Protein AF-A0A7J8KCG2-F1 (afdb_monomer_lite)

Foldseek 3Di:
DCPCPPPDPDDDPVCCCVVVPPDDDPVVVVVVVVVVVVVVVDDPVRVVVVVVVVVVVVVVVVVVVVVVVVVCVVVVVPPPPPPDDVVVVVQVVCCVVPVPPPPPPDPPDDDDDPDDDDDDDDDDDDDDD

Structure (mmCIF, N/CA/C/O backbone):
data_AF-A0A7J8KCG2-F1
#
_entry.id   AF-A0A7J8KCG2-F1
#
loop_
_atom_site.group_PDB
_atom_site.id
_atom_site.type_symbol
_atom_site.label_atom_id
_atom_site.label_alt_id
_atom_site.label_comp_id
_atom_site.label_asym_id
_atom_site.label_entity_id
_atom_site.label_seq_id
_atom_site.pdbx_PDB_ins_code
_atom_site.Cartn_x
_atom_site.Cartn_y
_atom_site.Cartn_z
_atom_site.occupancy
_atom_site.B_iso_or_equiv
_atom_site.auth_seq_id
_atom_site.auth_comp_id
_atom_site.auth_asym_id
_atom_site.auth_atom_id
_atom_site.pdbx_PDB_model_num
ATOM 1 N N . MET A 1 1 ? -19.054 -36.743 -9.161 1.00 54.78 1 MET A N 1
ATOM 2 C CA . MET A 1 1 ? -19.972 -35.642 -8.801 1.00 54.78 1 MET A CA 1
ATOM 3 C C . MET A 1 1 ? -19.320 -34.758 -7.739 1.00 54.78 1 MET A C 1
ATOM 5 O O . MET A 1 1 ? -19.567 -34.964 -6.566 1.00 54.78 1 MET A O 1
ATOM 9 N N . ARG A 1 2 ? -18.429 -33.835 -8.131 1.00 69.69 2 ARG A N 1
ATOM 10 C CA . ARG A 1 2 ? -17.704 -32.940 -7.196 1.00 69.69 2 ARG A CA 1
ATOM 11 C C . ARG A 1 2 ? -17.959 -31.444 -7.435 1.00 69.69 2 ARG A C 1
ATOM 13 O O . ARG A 1 2 ? -17.432 -30.607 -6.725 1.00 69.69 2 ARG A O 1
ATOM 20 N N . GLN A 1 3 ? -18.755 -31.085 -8.445 1.00 76.19 3 GLN A N 1
ATOM 21 C CA . GLN A 1 3 ? -18.923 -29.682 -8.862 1.00 76.19 3 GLN A CA 1
ATOM 22 C C . GLN A 1 3 ? -19.818 -28.850 -7.923 1.00 76.19 3 GLN A C 1
ATOM 24 O O . GLN A 1 3 ? -19.769 -27.619 -7.960 1.00 76.19 3 GLN A O 1
ATOM 29 N N . THR A 1 4 ? -20.641 -29.506 -7.101 1.00 78.31 4 THR A N 1
ATOM 30 C CA . THR A 1 4 ? -21.603 -28.868 -6.184 1.00 78.31 4 THR A CA 1
ATOM 31 C C . THR A 1 4 ? -21.235 -29.033 -4.710 1.00 78.31 4 THR A C 1
ATOM 33 O O . THR A 1 4 ? -21.999 -28.613 -3.846 1.00 78.31 4 THR A O 1
ATOM 36 N N . GLU A 1 5 ? -20.090 -29.646 -4.413 1.00 78.06 5 GLU A N 1
ATOM 37 C CA . GLU A 1 5 ? -19.613 -29.837 -3.044 1.00 78.06 5 GLU A CA 1
ATOM 38 C C . GLU A 1 5 ? -19.246 -28.473 -2.430 1.00 78.06 5 GLU A C 1
ATOM 40 O O . GLU A 1 5 ? -18.623 -27.643 -3.092 1.00 78.06 5 GLU A O 1
ATOM 45 N N . GLY A 1 6 ? -19.702 -28.204 -1.202 1.00 78.12 6 GLY A N 1
ATOM 46 C CA . GLY A 1 6 ? -19.478 -26.928 -0.504 1.00 78.12 6 GLY A CA 1
ATOM 47 C C . GLY A 1 6 ? -20.402 -25.769 -0.907 1.00 78.12 6 GLY A C 1
ATOM 48 O O . GLY A 1 6 ? -20.247 -24.667 -0.390 1.00 78.12 6 GLY A O 1
ATOM 49 N N . ARG A 1 7 ? -21.373 -25.983 -1.807 1.00 85.44 7 ARG A N 1
ATOM 50 C CA . ARG A 1 7 ? -22.370 -24.954 -2.151 1.00 85.44 7 ARG A CA 1
ATOM 51 C C . ARG A 1 7 ? -23.521 -24.950 -1.147 1.00 85.44 7 ARG A C 1
ATOM 53 O O . ARG A 1 7 ? -24.080 -26.001 -0.844 1.00 85.44 7 ARG A O 1
ATOM 60 N N . VAL A 1 8 ? -23.928 -23.762 -0.706 1.00 82.50 8 VAL A N 1
ATOM 61 C CA . VAL A 1 8 ? -25.126 -23.576 0.122 1.00 82.50 8 VAL A CA 1
ATOM 62 C C . VAL A 1 8 ? -26.378 -23.740 -0.754 1.00 82.50 8 VAL A C 1
ATOM 64 O O . VAL A 1 8 ? -26.536 -22.978 -1.710 1.00 82.50 8 VAL A O 1
ATOM 67 N N . PRO A 1 9 ? -27.276 -24.704 -0.471 1.00 83.12 9 PRO A N 1
ATOM 68 C CA . PRO A 1 9 ? -28.457 -24.949 -1.303 1.00 83.12 9 PRO A CA 1
ATOM 69 C C . PRO A 1 9 ? -29.511 -23.842 -1.177 1.00 83.12 9 PRO A C 1
ATOM 71 O O . PRO A 1 9 ? -30.198 -23.537 -2.149 1.00 83.12 9 PRO A O 1
ATOM 74 N N . VAL A 1 10 ? -29.632 -23.235 0.009 1.00 84.62 10 VAL A N 1
ATOM 75 C CA . VAL A 1 10 ? -30.539 -22.118 0.302 1.00 84.62 10 VAL A CA 1
ATOM 76 C C . VAL A 1 10 ? -29.867 -21.179 1.295 1.00 84.62 10 VAL A C 1
ATOM 78 O O . VAL A 1 10 ? -29.372 -21.615 2.332 1.00 84.62 10 VAL A O 1
ATOM 81 N N . PHE A 1 11 ? -29.878 -19.884 0.994 1.00 85.19 11 PHE A N 1
ATOM 82 C CA . PHE A 1 11 ? -29.348 -18.856 1.880 1.00 85.19 11 PHE A CA 1
ATOM 83 C C . PHE A 1 11 ? -30.380 -18.497 2.958 1.00 85.19 11 PHE A C 1
ATOM 85 O O . PHE A 1 11 ? -31.225 -17.625 2.763 1.00 85.19 11 PHE A O 1
ATOM 92 N N . SER A 1 12 ? -30.365 -19.239 4.065 1.00 87.81 12 SER A N 1
ATOM 93 C CA . SER A 1 12 ? -31.298 -19.108 5.190 1.00 87.81 12 SER A CA 1
ATOM 94 C C . SER A 1 12 ? -30.684 -18.356 6.376 1.00 87.81 12 SER A C 1
ATOM 96 O O . SER A 1 12 ? -29.471 -18.166 6.460 1.00 87.81 12 SER A O 1
ATOM 98 N N . HIS A 1 13 ? -31.515 -17.970 7.348 1.00 90.56 13 HIS A N 1
ATOM 99 C CA . HIS A 1 13 ? -31.060 -17.298 8.573 1.00 90.56 13 HIS A CA 1
ATOM 100 C C . HIS A 1 13 ? -30.061 -18.112 9.411 1.00 90.56 13 HIS A C 1
ATOM 102 O O . HIS A 1 13 ? -29.335 -17.526 10.205 1.00 90.56 13 HIS A O 1
ATOM 108 N N . GLU A 1 14 ? -29.996 -19.430 9.223 1.00 85.38 14 GLU A N 1
ATOM 109 C CA . GLU A 1 14 ? -29.053 -20.303 9.931 1.00 85.38 14 GLU A CA 1
ATOM 110 C C . GLU A 1 14 ? -27.632 -20.213 9.362 1.00 85.38 14 GLU A C 1
ATOM 112 O O . GLU A 1 14 ? -26.670 -20.354 10.105 1.00 85.38 14 GLU A O 1
ATOM 117 N N . VAL A 1 15 ? -27.488 -19.941 8.060 1.00 86.12 15 VAL A N 1
ATOM 118 C CA . VAL A 1 15 ? -26.182 -19.896 7.369 1.00 86.12 15 VAL A CA 1
ATOM 119 C C . VAL A 1 15 ? -25.679 -18.472 7.127 1.00 86.12 15 VAL A C 1
ATOM 121 O O . 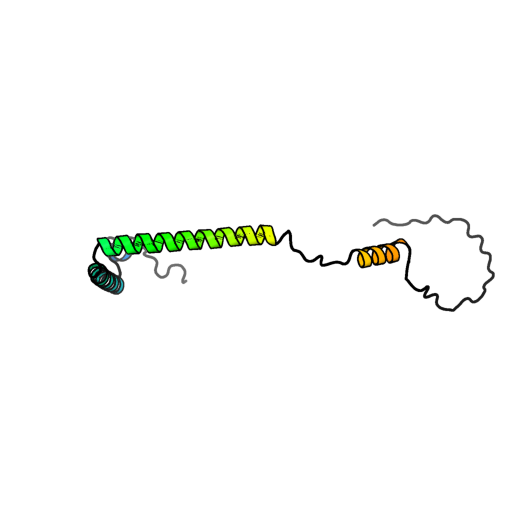VAL A 1 15 ? -24.488 -18.268 6.888 1.00 86.12 15 VAL A O 1
ATOM 124 N N . VAL A 1 16 ? -26.575 -17.482 7.188 1.00 88.81 16 VAL A N 1
ATOM 125 C CA . VAL A 1 16 ? -26.274 -16.052 7.003 1.00 88.81 16 VAL A CA 1
ATOM 126 C C . VAL A 1 16 ? -25.169 -15.538 7.936 1.00 88.81 16 VAL A C 1
ATOM 128 O O . VAL A 1 16 ? -24.277 -14.862 7.424 1.00 88.81 16 VAL A O 1
ATOM 131 N N . PRO A 1 17 ? -25.171 -15.823 9.256 1.00 89.00 17 PRO A N 1
ATOM 132 C CA . PRO A 1 17 ? -24.152 -15.288 10.160 1.00 89.00 17 PRO A CA 1
ATOM 133 C C . PRO A 1 17 ? -22.730 -15.696 9.779 1.00 89.00 17 PRO A C 1
ATOM 135 O O . PRO A 1 17 ? -21.815 -14.889 9.917 1.00 89.00 17 PRO A O 1
ATOM 138 N N . ASP A 1 18 ? -22.560 -16.914 9.266 1.00 87.25 18 ASP A N 1
ATOM 139 C CA . ASP A 1 18 ? -21.253 -17.440 8.877 1.00 87.25 18 ASP A CA 1
ATOM 140 C C . ASP A 1 18 ? -20.820 -16.908 7.507 1.00 87.25 18 ASP A C 1
ATOM 142 O O . ASP A 1 18 ? -19.678 -16.492 7.330 1.00 87.25 18 ASP A O 1
ATOM 146 N N . HIS A 1 19 ? -21.738 -16.858 6.537 1.00 88.50 19 HIS A N 1
ATOM 147 C CA . HIS A 1 19 ? -21.417 -16.467 5.159 1.00 88.50 19 HIS A CA 1
ATOM 148 C C . HIS A 1 19 ? -21.345 -14.952 4.940 1.00 88.50 19 HIS A C 1
ATOM 150 O O . HIS A 1 19 ? -20.684 -14.506 4.006 1.00 88.50 19 HIS A O 1
ATOM 156 N N . LEU A 1 20 ? -22.025 -14.155 5.771 1.00 90.31 20 LEU A N 1
ATOM 157 C CA . LEU A 1 20 ? -21.926 -12.689 5.772 1.00 90.31 20 LEU A CA 1
ATOM 158 C C . LEU A 1 20 ? -21.093 -12.167 6.938 1.00 90.31 20 LEU A C 1
ATOM 160 O O . LEU A 1 20 ? -21.185 -10.985 7.277 1.00 90.31 20 LEU A O 1
ATOM 164 N N . ARG A 1 21 ? -20.306 -13.027 7.584 1.00 89.75 21 ARG A N 1
ATOM 165 C CA . ARG A 1 21 ? -19.462 -12.604 8.690 1.00 89.75 21 ARG A CA 1
ATOM 166 C C . ARG A 1 21 ? -18.506 -11.509 8.212 1.00 89.75 21 ARG A C 1
ATOM 168 O O . ARG A 1 21 ? -17.613 -11.749 7.411 1.00 89.75 21 ARG A O 1
ATOM 175 N N . THR A 1 22 ? -18.684 -10.301 8.738 1.00 93.81 22 THR A N 1
ATOM 176 C CA . THR A 1 22 ? -17.749 -9.178 8.553 1.00 93.81 22 THR A CA 1
ATOM 177 C C . THR A 1 22 ? -16.738 -9.081 9.688 1.00 93.81 22 THR A C 1
ATOM 179 O O . THR A 1 22 ? -15.789 -8.305 9.608 1.00 93.81 22 THR A O 1
ATOM 182 N N . LYS A 1 23 ? -16.947 -9.859 10.756 1.00 93.44 23 LYS A N 1
ATOM 183 C CA . LYS A 1 23 ? -16.020 -9.951 11.876 1.00 93.44 23 LYS A CA 1
ATOM 184 C C . LYS A 1 23 ? -14.769 -10.719 11.421 1.00 93.44 23 LYS A C 1
ATOM 186 O O . LYS A 1 23 ? -14.935 -11.868 11.002 1.00 93.44 23 LYS A O 1
ATOM 191 N N . PRO A 1 24 ? -13.572 -10.114 11.507 1.00 90.56 24 PRO A N 1
ATOM 192 C CA . PRO A 1 24 ? -12.333 -10.764 11.103 1.00 90.56 24 PRO A CA 1
ATOM 193 C C . PRO A 1 24 ? -12.065 -12.047 11.903 1.00 90.56 24 PRO A C 1
ATOM 195 O O . PRO A 1 24 ? -12.726 -12.347 12.904 1.00 90.56 24 PRO A O 1
ATOM 198 N N . ASP A 1 25 ? -11.108 -12.837 11.425 1.00 94.38 25 ASP A N 1
ATOM 199 C CA . ASP A 1 25 ? -10.671 -14.027 12.143 1.00 94.38 25 ASP A CA 1
ATOM 200 C C . ASP A 1 25 ? -9.981 -13.638 13.463 1.00 94.38 25 ASP A C 1
ATOM 202 O O . ASP A 1 25 ? -9.353 -12.577 13.537 1.00 94.38 25 ASP A O 1
ATOM 206 N N . PRO A 1 26 ? -10.046 -14.483 14.511 1.00 94.88 26 PRO A N 1
ATOM 207 C CA . PRO A 1 26 ? -9.476 -14.161 15.822 1.00 94.88 26 PRO A CA 1
ATOM 208 C C . PRO A 1 26 ? -7.993 -13.762 15.786 1.00 94.88 26 PRO A C 1
ATOM 210 O O . PRO A 1 26 ? -7.577 -12.875 16.526 1.00 94.88 26 PRO A O 1
ATOM 213 N N . GLU A 1 27 ? -7.204 -14.381 14.904 1.00 96.12 27 GLU A N 1
ATOM 214 C CA . GLU A 1 27 ? -5.782 -14.059 14.725 1.00 96.12 27 GLU A CA 1
ATOM 215 C C . GLU A 1 27 ? -5.581 -12.646 14.153 1.00 96.12 27 GLU A C 1
ATOM 217 O O . GLU A 1 27 ? -4.685 -11.919 14.583 1.00 96.12 27 GLU A O 1
ATOM 222 N N . VAL A 1 28 ? -6.451 -12.225 13.229 1.00 96.94 28 VAL A N 1
ATOM 223 C CA . VAL A 1 28 ? -6.421 -10.882 12.633 1.00 96.94 28 VAL A CA 1
ATOM 224 C C . VAL A 1 28 ? -6.819 -9.828 13.670 1.00 96.94 28 VAL A C 1
ATOM 226 O O . VAL A 1 28 ? -6.173 -8.785 13.745 1.00 96.94 28 VAL A O 1
ATOM 229 N N . GLU A 1 29 ? -7.817 -10.110 14.517 1.00 96.62 29 GLU A N 1
ATOM 230 C CA . GLU A 1 29 ? -8.193 -9.229 15.640 1.00 96.62 29 GLU A CA 1
ATOM 231 C C . GLU A 1 29 ? -7.033 -9.027 16.620 1.00 96.62 29 GLU A C 1
ATOM 233 O O . GLU A 1 29 ? -6.768 -7.909 17.074 1.00 96.62 29 GLU A O 1
ATOM 238 N N . GLU A 1 30 ? -6.322 -10.104 16.958 1.00 97.25 30 GLU A N 1
ATOM 239 C CA . GLU A 1 30 ? -5.170 -10.026 17.851 1.00 97.25 30 GLU A CA 1
ATOM 240 C C . GLU A 1 30 ? -4.016 -9.240 17.218 1.00 97.25 30 GLU A C 1
ATOM 242 O O . GLU A 1 30 ? -3.411 -8.392 17.883 1.00 97.25 30 GLU A O 1
ATOM 247 N N . GLN A 1 31 ? -3.748 -9.456 15.929 1.00 97.56 31 GLN A N 1
ATOM 248 C CA . GLN A 1 31 ? -2.736 -8.705 15.195 1.00 97.56 31 GLN A CA 1
ATOM 249 C C . GLN A 1 31 ? -3.074 -7.209 15.128 1.00 97.56 31 GLN A C 1
ATOM 251 O O . GLN A 1 31 ? -2.210 -6.371 15.392 1.00 97.56 31 GLN A O 1
ATOM 256 N N . GLU A 1 32 ? -4.325 -6.849 14.833 1.00 96.62 32 GLU A N 1
ATOM 257 C CA . GLU A 1 32 ? -4.780 -5.455 14.820 1.00 96.62 32 GLU A CA 1
ATOM 258 C C . GLU A 1 32 ? -4.617 -4.804 16.200 1.00 96.62 32 GLU A C 1
ATOM 260 O O . GLU A 1 32 ? -4.116 -3.680 16.315 1.00 96.62 32 GLU A O 1
ATOM 265 N N . LYS A 1 33 ? -4.968 -5.523 17.271 1.00 96.75 33 LYS A N 1
ATOM 266 C CA . LYS A 1 33 ? -4.782 -5.054 18.648 1.00 96.75 33 LYS A CA 1
ATOM 267 C C . LYS A 1 33 ? -3.306 -4.796 18.976 1.00 96.75 33 LYS A C 1
ATOM 269 O O . LYS A 1 33 ? -2.993 -3.786 19.617 1.00 96.75 33 LYS A O 1
ATOM 274 N N . GLN A 1 34 ? -2.399 -5.677 18.549 1.00 97.31 34 GLN A N 1
ATOM 275 C CA . GLN A 1 34 ? -0.954 -5.482 18.724 1.00 97.31 34 GLN A CA 1
ATOM 276 C C . GLN A 1 34 ? -0.464 -4.252 17.950 1.00 97.31 34 GLN A C 1
ATOM 278 O O . GLN A 1 34 ? 0.153 -3.371 18.546 1.00 97.31 34 GLN A O 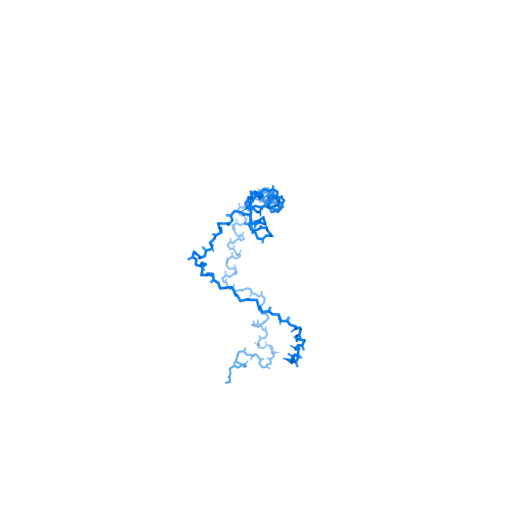1
ATOM 283 N N . LEU A 1 35 ? -0.828 -4.125 16.670 1.00 96.12 35 LEU A N 1
ATOM 284 C CA . LEU A 1 35 ? -0.465 -2.971 15.839 1.00 96.12 35 LEU A CA 1
ATOM 285 C C . LEU A 1 35 ? -1.008 -1.653 16.403 1.00 96.12 35 LEU A C 1
ATOM 287 O O . LEU A 1 35 ? -0.305 -0.647 16.404 1.00 96.12 35 LEU A O 1
ATOM 291 N N . THR A 1 36 ? -2.230 -1.660 16.938 1.00 95.75 36 THR A N 1
ATOM 292 C CA . THR A 1 36 ? -2.834 -0.493 17.598 1.00 95.7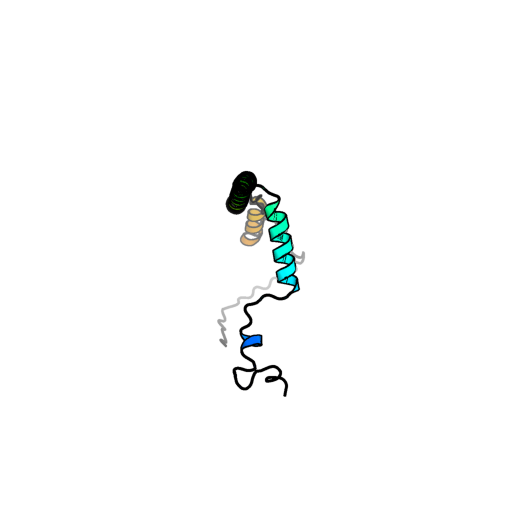5 36 THR A CA 1
ATOM 293 C C . THR A 1 36 ? -2.042 -0.094 18.843 1.00 95.75 36 THR A C 1
ATOM 295 O O . THR A 1 36 ? -1.787 1.089 19.075 1.00 95.75 36 THR A O 1
ATOM 298 N N . THR A 1 37 ? -1.613 -1.085 19.629 1.00 96.12 37 THR A N 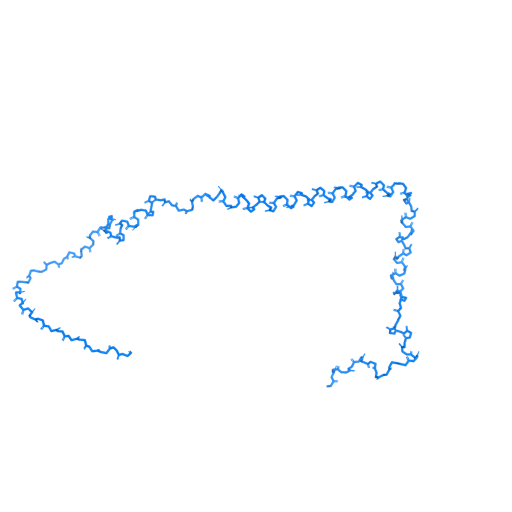1
ATOM 299 C CA . THR A 1 37 ? -0.785 -0.872 20.823 1.00 96.12 37 THR A CA 1
ATOM 300 C C . THR A 1 37 ? 0.577 -0.289 20.452 1.00 96.12 37 THR A C 1
ATOM 302 O O . THR A 1 37 ? 1.031 0.660 21.089 1.00 96.12 37 THR A O 1
ATOM 305 N N . ASP A 1 38 ? 1.217 -0.819 19.411 1.00 94.94 38 ASP A N 1
ATOM 306 C CA . ASP A 1 38 ? 2.512 -0.333 18.938 1.00 94.94 38 ASP A CA 1
ATOM 307 C C . ASP A 1 38 ? 2.412 1.065 18.317 1.00 94.94 38 ASP A C 1
ATOM 309 O O . ASP A 1 38 ? 3.254 1.918 18.595 1.00 94.94 38 ASP A O 1
ATOM 313 N N . ALA A 1 39 ? 1.355 1.346 17.550 1.00 92.12 39 ALA A N 1
ATOM 314 C CA . ALA A 1 39 ? 1.101 2.668 16.984 1.00 92.12 39 ALA A CA 1
ATOM 315 C C . ALA A 1 39 ? 0.912 3.732 18.076 1.00 92.12 39 ALA A C 1
ATOM 317 O O . ALA A 1 39 ? 1.452 4.832 17.961 1.00 92.12 39 ALA A O 1
ATOM 318 N N . ALA A 1 40 ? 0.223 3.391 19.171 1.00 93.44 40 ALA A N 1
ATOM 319 C CA . ALA A 1 40 ? 0.024 4.291 20.307 1.00 93.44 40 ALA A CA 1
ATOM 320 C C . ALA A 1 40 ? 1.330 4.664 21.037 1.00 93.44 40 ALA A C 1
ATOM 322 O O . ALA A 1 40 ? 1.353 5.645 21.782 1.00 93.44 40 ALA A O 1
ATOM 323 N N . ARG A 1 41 ? 2.430 3.923 20.824 1.00 94.62 41 ARG A N 1
ATOM 324 C CA . ARG A 1 41 ? 3.752 4.266 21.382 1.00 94.62 41 ARG A CA 1
ATOM 325 C C . ARG A 1 41 ? 4.386 5.472 20.694 1.00 94.62 41 ARG A C 1
ATOM 327 O O . ARG A 1 41 ? 5.267 6.103 21.276 1.00 94.62 41 ARG A O 1
ATOM 334 N N . ILE A 1 42 ? 3.971 5.790 19.469 1.00 94.12 42 ILE A N 1
ATOM 335 C CA . ILE A 1 42 ? 4.501 6.915 18.701 1.00 94.12 42 ILE A CA 1
ATOM 336 C C . ILE A 1 42 ? 3.551 8.104 18.858 1.00 94.12 42 ILE A C 1
ATOM 338 O O . ILE A 1 42 ? 2.361 8.021 18.567 1.00 94.12 42 ILE A O 1
ATOM 342 N N . GLY A 1 43 ? 4.080 9.248 19.297 1.00 94.81 43 GLY A N 1
ATOM 343 C CA . GLY A 1 43 ? 3.295 10.479 19.385 1.00 94.81 43 GLY A CA 1
ATOM 344 C C . GLY A 1 43 ? 2.833 10.962 18.005 1.00 94.81 43 GLY A C 1
ATOM 345 O O . GLY A 1 43 ? 3.590 10.898 17.037 1.00 94.81 43 GLY A O 1
ATOM 346 N N . AL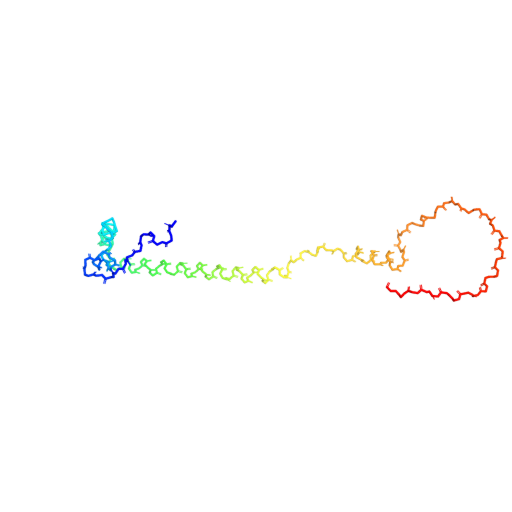A A 1 44 ? 1.613 11.502 17.919 1.00 92.81 44 ALA A N 1
ATOM 347 C CA . ALA A 1 44 ? 0.993 11.905 16.652 1.00 92.81 44 ALA A CA 1
ATOM 348 C C . ALA A 1 44 ? 1.858 12.872 15.813 1.00 92.81 44 ALA A C 1
ATOM 350 O O . ALA A 1 44 ? 1.976 12.690 14.604 1.00 92.81 44 ALA A O 1
ATOM 351 N N . ASP A 1 45 ? 2.513 13.857 16.440 1.00 95.06 45 ASP A N 1
ATOM 352 C CA . ASP A 1 45 ? 3.417 14.794 15.747 1.00 95.06 45 ASP A CA 1
ATOM 353 C C . ASP A 1 45 ? 4.652 14.088 15.155 1.00 95.06 45 ASP A C 1
ATOM 355 O O . ASP A 1 45 ? 5.021 14.320 14.001 1.00 95.06 45 ASP A O 1
ATOM 359 N N . ALA A 1 46 ? 5.258 13.169 15.913 1.00 95.44 46 ALA A N 1
ATOM 360 C CA . ALA A 1 46 ? 6.397 12.381 15.451 1.00 95.44 46 ALA A CA 1
ATOM 361 C C . ALA A 1 46 ? 5.999 11.449 14.296 1.00 95.44 46 ALA A C 1
ATOM 363 O O . ALA A 1 46 ? 6.708 11.385 13.289 1.00 95.44 46 ALA A O 1
ATOM 364 N N . ALA A 1 47 ? 4.834 10.799 14.397 1.00 95.94 47 ALA A N 1
ATOM 365 C CA . ALA A 1 47 ? 4.283 9.964 13.335 1.00 95.94 47 ALA A CA 1
ATOM 366 C C . ALA A 1 47 ? 4.046 10.773 12.049 1.00 95.94 47 ALA A C 1
ATOM 368 O O . ALA A 1 47 ? 4.484 10.363 10.976 1.00 95.94 47 ALA A O 1
ATOM 369 N N . GLN A 1 48 ? 3.428 11.956 12.143 1.00 97.12 48 GLN A N 1
ATOM 370 C CA . GLN A 1 48 ? 3.194 12.830 10.987 1.00 97.12 48 GLN A CA 1
ATOM 371 C C . GLN A 1 48 ? 4.500 13.261 10.309 1.00 97.12 48 GLN A C 1
ATOM 373 O O . GLN A 1 48 ? 4.609 13.192 9.083 1.00 97.12 48 GLN A O 1
ATOM 378 N N . LYS A 1 49 ? 5.523 13.644 11.083 1.00 97.56 49 LYS A N 1
ATOM 379 C CA . LYS A 1 49 ? 6.852 13.980 10.541 1.00 97.56 49 LYS A CA 1
ATOM 380 C C . LYS A 1 49 ? 7.499 12.793 9.831 1.00 97.56 49 LYS A C 1
ATOM 382 O O . LYS A 1 49 ? 8.058 12.957 8.746 1.00 97.56 49 LYS A O 1
ATOM 387 N N . GLN A 1 50 ? 7.404 11.601 10.416 1.00 96.44 50 GLN A N 1
ATOM 388 C CA . GLN A 1 50 ? 7.951 10.384 9.825 1.00 96.44 50 GLN A CA 1
ATOM 389 C C . GLN A 1 50 ? 7.233 10.019 8.519 1.00 96.44 50 GLN A C 1
ATOM 391 O O . GLN A 1 50 ? 7.903 9.738 7.527 1.00 96.44 50 GLN A O 1
ATOM 396 N N . ILE A 1 51 ? 5.898 10.115 8.483 1.00 96.94 51 ILE A N 1
ATOM 397 C CA . ILE A 1 51 ? 5.083 9.909 7.275 1.00 96.94 51 ILE A CA 1
ATOM 398 C C . ILE A 1 51 ? 5.498 10.887 6.172 1.00 96.94 51 ILE A C 1
ATOM 400 O O . ILE A 1 51 ? 5.765 10.470 5.048 1.00 96.94 51 ILE A O 1
ATOM 404 N N . GLN A 1 52 ? 5.602 12.184 6.479 1.00 97.94 52 GLN A N 1
ATOM 405 C CA . GLN A 1 52 ? 5.993 13.194 5.489 1.00 97.94 52 GLN A CA 1
ATOM 406 C C . GLN A 1 52 ? 7.402 12.947 4.935 1.00 97.94 52 GLN A C 1
ATOM 408 O O . GLN A 1 52 ? 7.617 13.036 3.725 1.00 97.94 52 GLN A O 1
ATOM 413 N N . SER A 1 53 ? 8.355 12.606 5.807 1.00 98.00 53 SER A N 1
ATOM 414 C CA . SER A 1 53 ? 9.730 12.286 5.414 1.00 98.00 53 SER A CA 1
ATOM 415 C C . SER A 1 53 ? 9.793 11.060 4.496 1.00 98.00 53 SER A C 1
ATOM 417 O O . SER A 1 53 ? 10.412 11.112 3.429 1.00 98.00 53 SER A O 1
ATOM 419 N N . LEU A 1 54 ? 9.100 9.978 4.867 1.00 98.00 54 LEU A N 1
ATOM 420 C CA . LEU A 1 54 ? 9.053 8.743 4.084 1.00 98.00 54 LEU A CA 1
ATOM 421 C C . LEU A 1 54 ? 8.364 8.948 2.739 1.00 98.00 54 LEU A C 1
ATOM 423 O O . LEU A 1 54 ? 8.917 8.556 1.716 1.00 98.00 54 LEU A O 1
ATOM 427 N N . ASN A 1 55 ? 7.224 9.639 2.711 1.00 98.12 55 ASN A N 1
ATOM 428 C CA . ASN A 1 55 ? 6.530 9.953 1.464 1.00 98.12 55 ASN A CA 1
ATOM 429 C C . ASN A 1 55 ? 7.430 10.748 0.514 1.00 98.12 55 ASN A C 1
ATOM 431 O O . ASN A 1 55 ? 7.516 10.422 -0.667 1.00 98.12 55 ASN A O 1
ATOM 435 N N . LYS A 1 56 ? 8.171 11.741 1.026 1.00 98.25 56 LYS A N 1
ATOM 436 C CA . LYS A 1 56 ? 9.139 12.494 0.220 1.00 98.25 56 LYS A CA 1
ATOM 437 C C . LYS A 1 56 ? 10.241 11.593 -0.335 1.00 98.25 56 LYS A C 1
ATOM 439 O O . LYS A 1 56 ? 10.626 11.739 -1.492 1.00 98.25 56 LYS A O 1
ATOM 444 N N . MET A 1 57 ? 10.745 10.661 0.469 1.00 98.00 57 MET A N 1
ATOM 445 C CA . MET A 1 57 ? 11.749 9.699 0.023 1.00 98.00 57 MET A CA 1
ATOM 446 C C . MET A 1 57 ? 11.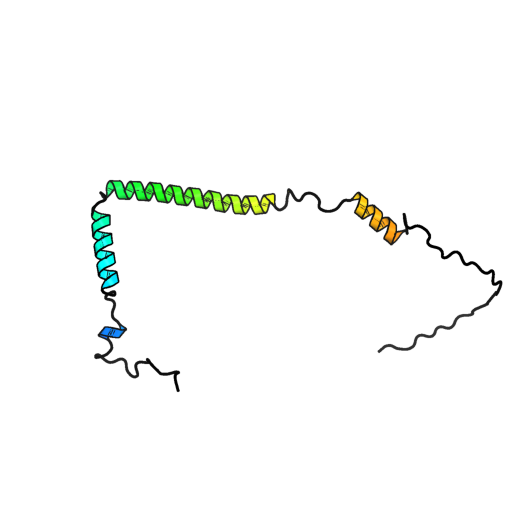205 8.783 -1.080 1.00 98.00 57 MET A C 1
ATOM 448 O O . MET A 1 57 ? 11.862 8.633 -2.108 1.00 98.00 57 MET A O 1
ATOM 452 N N . CYS A 1 58 ? 10.001 8.233 -0.905 1.00 97.88 58 CYS A N 1
ATOM 453 C CA . CYS A 1 58 ? 9.323 7.411 -1.906 1.00 97.88 58 CYS A CA 1
ATOM 454 C C . CYS A 1 58 ? 9.118 8.175 -3.217 1.00 97.88 58 CYS A C 1
ATOM 456 O O . CYS A 1 58 ? 9.490 7.666 -4.271 1.00 97.88 58 CYS A O 1
ATOM 458 N N . SER A 1 59 ? 8.613 9.411 -3.161 1.00 97.50 59 SER A N 1
ATOM 459 C CA . SER A 1 59 ? 8.437 10.250 -4.352 1.00 97.50 59 SER A CA 1
ATOM 460 C C . SER A 1 59 ? 9.763 10.508 -5.066 1.00 97.50 59 SER A C 1
ATOM 462 O O . SER A 1 59 ? 9.854 10.312 -6.274 1.00 97.50 59 SER A O 1
ATOM 464 N N . ASN A 1 60 ? 10.823 10.851 -4.326 1.00 96.94 60 ASN A N 1
ATOM 465 C CA . ASN A 1 60 ? 12.150 11.069 -4.908 1.00 96.94 60 ASN A CA 1
ATOM 466 C C . ASN A 1 60 ? 12.707 9.805 -5.585 1.00 96.94 60 ASN A C 1
ATOM 468 O O . ASN A 1 60 ? 13.395 9.898 -6.601 1.00 96.94 60 ASN A O 1
ATOM 472 N N . LEU A 1 61 ? 12.469 8.625 -5.007 1.00 96.50 61 LEU A N 1
ATOM 473 C CA . LEU A 1 61 ? 12.900 7.355 -5.594 1.00 96.50 61 LEU A CA 1
ATOM 474 C C . LEU A 1 61 ? 12.105 7.033 -6.861 1.00 96.50 61 LEU A C 1
ATOM 476 O O . LEU A 1 61 ? 12.706 6.689 -7.874 1.00 96.50 61 LEU A O 1
ATOM 480 N N . LEU A 1 62 ? 10.782 7.209 -6.832 1.00 95.69 62 LEU A N 1
ATOM 481 C CA . LEU A 1 62 ? 9.919 7.015 -7.997 1.00 95.69 62 LEU A CA 1
ATOM 482 C C . LEU A 1 62 ? 10.294 7.949 -9.151 1.00 95.69 62 LEU A C 1
ATOM 484 O O . LEU A 1 62 ? 10.346 7.504 -10.297 1.00 95.69 62 LEU A O 1
ATOM 488 N N . GLU A 1 63 ? 10.608 9.214 -8.865 1.00 94.69 63 GLU A N 1
ATOM 489 C CA . GLU A 1 63 ? 11.086 10.166 -9.872 1.00 94.69 63 GLU A CA 1
ATOM 490 C C . GLU A 1 63 ? 12.399 9.711 -10.512 1.00 94.69 63 GLU A C 1
ATOM 492 O O . GLU A 1 63 ? 12.534 9.769 -11.733 1.00 94.69 63 GLU A O 1
ATOM 497 N N . LYS A 1 64 ? 13.357 9.223 -9.711 1.00 93.19 64 LYS A N 1
ATOM 498 C CA . LYS A 1 64 ? 14.631 8.699 -10.225 1.00 93.19 64 LYS A CA 1
ATOM 499 C C . LYS A 1 64 ? 14.427 7.475 -11.108 1.00 93.19 64 LYS A C 1
ATOM 501 O O . LYS A 1 64 ? 14.972 7.459 -12.202 1.00 93.19 64 LYS A O 1
ATOM 506 N N . ILE A 1 65 ? 13.613 6.512 -10.671 1.00 91.31 65 ILE A N 1
ATOM 507 C CA . ILE A 1 65 ? 13.306 5.300 -11.447 1.00 91.31 65 ILE A CA 1
ATOM 508 C C . ILE A 1 65 ? 12.623 5.678 -12.767 1.00 91.31 65 ILE A C 1
ATOM 510 O O . ILE A 1 65 ? 13.056 5.256 -13.834 1.00 91.31 65 ILE A O 1
ATOM 514 N N . SER A 1 66 ? 11.616 6.553 -12.715 1.00 86.56 66 SER A N 1
ATOM 515 C CA . SER A 1 66 ? 10.892 7.014 -13.910 1.00 86.56 66 SER A CA 1
ATOM 516 C C . SER A 1 66 ? 11.794 7.785 -14.880 1.00 86.56 66 SER A C 1
ATOM 518 O O . SER A 1 66 ? 11.603 7.752 -16.097 1.00 86.56 66 SER A O 1
ATOM 520 N N . LYS A 1 67 ? 12.771 8.527 -14.348 1.00 82.44 67 LYS A N 1
ATOM 521 C CA . LYS A 1 67 ? 13.764 9.248 -15.143 1.00 82.44 67 LYS A CA 1
ATOM 522 C C . LYS A 1 67 ? 14.783 8.292 -15.765 1.00 82.44 67 LYS A C 1
ATOM 524 O O . LYS A 1 67 ? 15.104 8.463 -16.934 1.00 82.44 67 LYS A O 1
ATOM 529 N N . GLU A 1 68 ? 15.252 7.299 -15.017 1.00 75.44 68 GLU A N 1
ATOM 530 C CA . GLU A 1 68 ? 16.194 6.278 -15.482 1.00 75.44 68 GLU A CA 1
ATOM 531 C C . GLU A 1 68 ? 15.587 5.402 -16.586 1.00 75.44 68 GLU A C 1
ATOM 533 O O . GLU A 1 68 ? 16.268 5.109 -17.565 1.00 75.44 68 GLU A O 1
ATOM 538 N N . GLU A 1 69 ? 14.298 5.060 -16.499 1.00 68.06 69 GLU A N 1
ATOM 539 C CA . GLU A 1 69 ? 13.572 4.355 -17.566 1.00 68.06 69 GLU A CA 1
ATOM 540 C C . GLU A 1 69 ? 13.562 5.182 -18.868 1.00 68.06 69 GLU A C 1
ATOM 542 O O . GLU A 1 69 ? 13.987 4.696 -19.917 1.00 68.06 69 GLU A O 1
ATOM 547 N N . ARG A 1 70 ? 13.226 6.481 -18.796 1.00 59.59 70 ARG A N 1
ATOM 548 C CA . ARG A 1 70 ? 13.280 7.394 -19.962 1.00 59.59 70 ARG A CA 1
ATOM 549 C C . ARG A 1 70 ? 14.696 7.658 -20.480 1.00 59.59 70 ARG A C 1
ATOM 551 O O . ARG A 1 70 ? 14.897 7.844 -21.684 1.00 59.59 70 ARG A O 1
ATOM 558 N N . GLU A 1 71 ? 15.690 7.744 -19.600 1.00 60.06 71 GLU A N 1
ATOM 559 C CA . GLU A 1 71 ? 17.099 7.904 -19.986 1.00 60.06 71 GLU A CA 1
ATOM 560 C C . GLU A 1 71 ? 17.652 6.624 -20.625 1.00 60.06 71 GLU A C 1
ATOM 562 O O . GLU A 1 71 ? 18.429 6.705 -21.574 1.00 60.06 71 GLU A O 1
ATOM 567 N N . SER A 1 72 ? 17.184 5.451 -20.202 1.00 55.84 72 SER A N 1
ATOM 568 C CA . SER A 1 72 ? 17.518 4.163 -20.818 1.00 55.84 72 SER A CA 1
ATOM 569 C C . SER A 1 72 ? 16.922 4.031 -22.223 1.00 55.84 72 SER A C 1
ATOM 571 O O . SER A 1 72 ? 17.606 3.568 -23.136 1.00 55.84 72 SER A O 1
ATOM 573 N N . GLU A 1 73 ? 15.700 4.522 -22.450 1.00 51.94 73 GLU A N 1
ATOM 574 C CA . GLU A 1 73 ? 15.095 4.569 -23.790 1.00 51.94 73 GLU A CA 1
ATOM 575 C C . GLU A 1 73 ? 15.755 5.615 -24.709 1.00 51.94 73 GLU A C 1
ATOM 577 O O . GLU A 1 73 ? 15.950 5.374 -25.903 1.00 51.94 73 GLU A O 1
ATOM 582 N N . SER A 1 74 ? 16.165 6.770 -24.170 1.00 51.91 74 SER A N 1
ATOM 583 C CA . SER A 1 74 ? 16.836 7.822 -24.957 1.00 51.91 74 SER A CA 1
ATOM 584 C C . SER A 1 74 ? 18.335 7.567 -25.187 1.00 51.91 74 SER A C 1
ATOM 586 O O . SER A 1 74 ? 18.873 7.952 -26.231 1.00 51.91 74 SER A O 1
ATOM 588 N N . GLY A 1 75 ? 19.009 6.867 -24.270 1.00 50.50 75 GLY A N 1
ATOM 589 C CA . GLY A 1 75 ? 20.395 6.405 -24.388 1.00 50.50 75 GLY A CA 1
ATOM 590 C C . GLY A 1 75 ? 20.549 5.112 -25.197 1.00 50.50 75 GLY A C 1
ATOM 591 O O . GLY A 1 75 ? 21.556 4.943 -25.892 1.00 50.50 75 GLY A O 1
ATOM 592 N N . GLY A 1 76 ? 19.529 4.246 -25.196 1.00 49.19 76 GLY A N 1
ATOM 593 C CA . GLY A 1 76 ? 19.490 2.998 -25.967 1.00 49.19 76 GLY A CA 1
ATOM 594 C C . GLY A 1 76 ? 19.459 3.195 -27.486 1.00 49.19 76 GLY A C 1
ATOM 595 O O . GLY A 1 76 ? 19.895 2.317 -28.228 1.00 49.19 76 GLY A O 1
ATOM 596 N N . LEU A 1 77 ? 19.029 4.367 -27.966 1.00 53.19 77 LEU A N 1
ATOM 597 C CA . LEU A 1 77 ? 19.019 4.690 -29.398 1.00 53.19 77 LEU A CA 1
ATOM 598 C C . LEU A 1 77 ? 20.255 5.462 -29.881 1.00 53.19 77 LEU A C 1
ATOM 600 O O . LEU A 1 77 ? 20.494 5.520 -31.086 1.00 53.19 77 LEU A O 1
ATOM 604 N N . ARG A 1 78 ? 21.050 6.065 -28.985 1.00 55.00 78 ARG A N 1
ATOM 605 C CA . ARG A 1 78 ? 22.132 6.992 -29.382 1.00 55.00 78 ARG A CA 1
ATOM 606 C C . ARG A 1 78 ? 23.554 6.512 -29.112 1.00 55.00 78 ARG A C 1
ATOM 608 O O . ARG A 1 78 ? 24.483 7.121 -29.630 1.00 55.00 78 ARG A O 1
ATOM 615 N N . SER A 1 79 ? 23.742 5.420 -28.375 1.00 56.19 79 SER A N 1
ATOM 616 C CA . SER A 1 79 ? 25.074 4.850 -28.116 1.00 56.19 79 SER A CA 1
ATOM 617 C C . SER A 1 79 ? 25.185 3.391 -28.560 1.00 56.19 79 SER A C 1
ATOM 619 O O . SER A 1 79 ? 25.904 2.588 -27.964 1.00 56.19 79 SER A O 1
ATOM 621 N N . ASN A 1 80 ? 24.481 3.014 -29.631 1.00 53.97 80 ASN A N 1
ATOM 622 C CA . ASN A 1 80 ? 24.796 1.749 -30.273 1.00 53.97 80 ASN A CA 1
ATOM 623 C C . ASN A 1 80 ? 26.197 1.890 -30.883 1.00 53.97 80 ASN A C 1
ATOM 625 O O . ASN A 1 80 ? 26.372 2.582 -31.889 1.00 53.97 80 ASN A O 1
ATOM 629 N N . LYS A 1 81 ? 27.209 1.277 -30.254 1.00 62.09 81 LYS A N 1
ATOM 630 C CA . LYS A 1 81 ? 28.499 1.048 -30.908 1.00 62.09 81 LYS A CA 1
ATOM 631 C C . LYS A 1 81 ? 28.166 0.354 -32.215 1.00 62.09 81 LYS A C 1
ATOM 633 O O . LYS A 1 81 ? 27.629 -0.747 -32.180 1.00 62.09 81 LYS A O 1
ATOM 638 N N . GLN A 1 82 ? 28.408 1.029 -33.333 1.00 65.75 82 GLN A N 1
ATOM 639 C CA . GLN A 1 82 ? 28.098 0.527 -34.660 1.00 65.75 82 GLN A CA 1
ATOM 640 C C . GLN A 1 82 ? 28.535 -0.947 -34.770 1.00 65.75 82 GLN A C 1
ATOM 642 O O . GLN A 1 82 ? 29.723 -1.258 -34.752 1.00 65.75 82 GLN A O 1
ATOM 647 N N . THR A 1 83 ? 27.554 -1.856 -34.804 1.00 75.31 83 THR A N 1
ATOM 648 C CA . THR A 1 83 ? 27.764 -3.314 -34.732 1.00 75.31 83 THR A CA 1
ATOM 649 C C . THR A 1 83 ? 28.209 -3.909 -36.064 1.00 75.31 83 THR A C 1
ATOM 651 O O . THR A 1 83 ? 28.468 -5.106 -36.159 1.00 75.31 83 THR A O 1
ATOM 654 N N . PHE A 1 84 ? 28.294 -3.076 -37.099 1.00 78.81 84 PHE A N 1
ATOM 655 C CA . PHE A 1 84 ? 28.691 -3.451 -38.444 1.00 78.81 84 PHE A CA 1
ATOM 656 C C . PHE A 1 84 ? 29.768 -2.498 -38.953 1.00 78.81 84 PHE A C 1
ATOM 658 O O . PHE A 1 84 ? 29.665 -1.286 -38.803 1.00 78.81 84 PHE A O 1
ATOM 665 N N . ASN A 1 85 ? 30.788 -3.021 -39.616 1.00 85.38 85 ASN A N 1
ATOM 666 C CA . ASN A 1 85 ? 31.795 -2.186 -40.253 1.00 85.38 85 ASN A CA 1
ATOM 667 C C . ASN A 1 85 ? 31.312 -1.775 -41.663 1.00 85.38 85 ASN A C 1
ATOM 669 O O . ASN A 1 85 ? 31.024 -2.649 -42.492 1.00 85.38 85 ASN A O 1
ATOM 673 N N . PRO A 1 86 ? 31.212 -0.469 -41.981 1.00 86.06 86 PRO A N 1
ATOM 674 C CA . PRO A 1 86 ? 30.765 -0.019 -43.298 1.00 86.06 86 PRO A CA 1
ATOM 675 C C . PRO A 1 86 ? 31.765 -0.386 -44.405 1.00 86.06 86 PRO A C 1
ATOM 677 O O . PRO A 1 86 ? 31.355 -0.606 -45.544 1.00 86.06 86 PRO A O 1
ATOM 680 N N . ALA A 1 87 ? 33.058 -0.519 -44.084 1.00 91.75 87 ALA A N 1
ATOM 681 C CA . ALA A 1 87 ? 34.061 -0.983 -45.039 1.00 91.75 87 ALA A CA 1
ATOM 682 C C . ALA A 1 87 ? 33.822 -2.450 -45.429 1.00 91.75 87 ALA A C 1
ATOM 684 O O . ALA A 1 87 ? 33.798 -2.769 -46.618 1.00 91.75 87 ALA A O 1
ATOM 685 N N . ASP A 1 88 ? 33.556 -3.312 -44.445 1.00 89.69 88 ASP A N 1
ATOM 686 C CA . ASP A 1 88 ? 33.273 -4.734 -44.678 1.00 89.69 88 ASP A CA 1
ATOM 687 C C . ASP A 1 88 ? 31.959 -4.912 -45.445 1.00 89.69 88 ASP A C 1
ATOM 689 O O . ASP A 1 88 ? 31.872 -5.721 -46.367 1.00 89.69 88 ASP A O 1
ATOM 693 N N . THR A 1 89 ? 30.957 -4.086 -45.133 1.00 92.69 89 THR A N 1
ATOM 694 C CA . THR A 1 89 ? 29.676 -4.071 -45.853 1.00 92.69 89 THR A CA 1
ATOM 695 C C . THR A 1 89 ? 29.884 -3.723 -47.328 1.00 92.69 89 THR A C 1
ATOM 697 O O . THR A 1 89 ? 29.407 -4.432 -48.211 1.00 92.69 89 THR A O 1
ATOM 700 N N . ASN A 1 90 ? 30.654 -2.671 -47.616 1.00 93.94 90 ASN A N 1
ATOM 701 C CA . ASN A 1 90 ? 30.961 -2.269 -48.988 1.00 93.94 90 ASN A CA 1
ATOM 702 C C . ASN A 1 90 ? 31.806 -3.316 -49.730 1.00 93.94 90 ASN A C 1
ATOM 704 O O . ASN A 1 90 ? 31.605 -3.528 -50.926 1.00 93.94 90 ASN A O 1
ATOM 708 N N . ALA A 1 91 ? 32.728 -3.992 -49.038 1.00 92.12 91 ALA A N 1
ATOM 709 C CA . ALA A 1 91 ? 33.514 -5.082 -49.608 1.00 92.12 91 ALA A CA 1
ATOM 710 C C . ALA A 1 91 ? 32.630 -6.282 -49.981 1.00 92.12 91 ALA A C 1
ATOM 712 O O . ALA A 1 91 ? 32.749 -6.798 -51.091 1.00 92.12 91 ALA A O 1
ATOM 713 N N . LEU A 1 92 ? 31.695 -6.670 -49.107 1.00 91.81 92 LEU A N 1
ATOM 714 C CA . LEU A 1 92 ? 30.706 -7.717 -49.375 1.00 91.81 92 LEU A CA 1
ATOM 715 C C . LEU A 1 92 ? 29.805 -7.352 -50.558 1.00 91.81 92 LEU A C 1
ATOM 717 O O . LEU A 1 92 ? 29.645 -8.158 -51.472 1.00 91.81 92 LEU A O 1
ATOM 721 N N . VAL A 1 93 ? 29.268 -6.127 -50.594 1.00 92.81 93 VAL A N 1
ATOM 722 C CA . VAL A 1 93 ? 28.443 -5.651 -51.718 1.00 92.81 93 VAL A CA 1
ATOM 723 C C . VAL A 1 93 ? 29.237 -5.683 -53.023 1.00 92.81 93 VAL A C 1
ATOM 725 O O . VAL A 1 93 ? 28.732 -6.164 -54.034 1.00 92.81 93 VAL A O 1
ATOM 728 N N . ALA A 1 94 ? 30.495 -5.237 -53.016 1.00 93.00 94 ALA A N 1
ATOM 729 C CA . ALA A 1 94 ? 31.342 -5.269 -54.203 1.00 93.00 94 ALA A CA 1
ATOM 730 C C . ALA A 1 94 ? 31.706 -6.700 -54.643 1.00 93.00 94 ALA A C 1
ATOM 732 O O . ALA A 1 94 ? 31.796 -6.969 -55.843 1.00 93.00 94 ALA A O 1
ATOM 733 N N . ALA A 1 95 ? 31.890 -7.621 -53.697 1.00 92.25 95 ALA A N 1
ATOM 734 C CA . ALA A 1 95 ? 32.114 -9.034 -53.981 1.00 92.25 95 ALA A CA 1
ATOM 735 C C . ALA A 1 95 ? 30.866 -9.699 -54.583 1.00 92.25 95 ALA A C 1
ATOM 737 O O . ALA A 1 95 ? 30.984 -10.435 -55.557 1.00 92.25 95 ALA A O 1
ATOM 738 N N . VAL A 1 96 ? 29.670 -9.405 -54.065 1.00 88.75 96 VAL A N 1
ATOM 739 C CA . VAL A 1 96 ? 28.407 -9.990 -54.550 1.00 88.75 96 VAL A CA 1
ATOM 740 C C . VAL A 1 96 ? 27.977 -9.391 -55.888 1.00 88.75 96 VAL A C 1
ATOM 742 O O . VAL A 1 96 ? 27.627 -10.127 -56.805 1.00 88.75 96 VAL A O 1
ATOM 745 N N . ALA A 1 97 ? 28.011 -8.064 -56.023 1.00 89.12 97 ALA A N 1
ATOM 746 C CA . ALA A 1 97 ? 27.537 -7.384 -57.227 1.00 89.12 97 ALA A CA 1
ATOM 747 C C . ALA A 1 97 ? 28.542 -7.457 -58.385 1.00 89.12 97 ALA A C 1
ATOM 749 O O . ALA A 1 97 ? 28.144 -7.529 -59.546 1.00 89.12 97 ALA A O 1
ATOM 750 N N . PHE A 1 98 ? 29.843 -7.427 -58.079 1.00 89.56 98 PHE A N 1
ATOM 751 C CA . PHE A 1 98 ? 30.895 -7.279 -59.088 1.00 89.56 98 PHE A CA 1
ATOM 752 C C . PHE A 1 98 ? 31.988 -8.354 -59.012 1.00 89.56 98 PHE A C 1
ATOM 754 O O . PHE A 1 98 ? 32.942 -8.297 -59.785 1.00 89.56 98 PHE A O 1
ATOM 761 N N . GLY A 1 99 ? 31.900 -9.321 -58.090 1.00 86.44 99 GLY A N 1
ATOM 762 C CA . GLY A 1 99 ? 32.921 -10.365 -57.927 1.00 86.44 99 GLY A CA 1
ATOM 763 C C . GLY A 1 99 ? 34.255 -9.859 -57.365 1.00 86.44 99 GLY A C 1
ATOM 764 O O . GLY A 1 99 ? 35.257 -10.573 -57.414 1.00 86.44 99 GLY A O 1
ATOM 765 N N . LYS A 1 100 ? 34.313 -8.619 -56.860 1.00 85.50 100 LYS A N 1
ATOM 766 C CA . LYS A 1 100 ? 35.560 -7.981 -56.420 1.00 85.50 100 LYS A CA 1
ATOM 767 C C . LYS A 1 100 ? 36.140 -8.704 -55.197 1.00 85.50 100 LYS A C 1
ATOM 769 O O . LYS A 1 100 ? 35.477 -8.813 -54.175 1.00 85.50 100 LYS A O 1
ATOM 774 N N . GLY A 1 101 ? 37.392 -9.157 -55.287 1.00 81.38 101 GLY A N 1
ATOM 775 C CA . GLY A 1 101 ? 38.099 -9.817 -54.177 1.00 81.38 101 GLY A CA 1
ATOM 776 C C . GLY A 1 101 ? 37.873 -11.328 -54.063 1.00 81.38 101 GLY A C 1
ATOM 777 O O . GLY A 1 101 ? 38.505 -11.965 -53.226 1.00 81.38 101 GLY A O 1
ATOM 778 N N . LEU A 1 102 ? 37.043 -11.923 -54.925 1.00 80.88 102 LEU A N 1
ATOM 779 C CA . LEU A 1 102 ? 36.975 -13.375 -55.064 1.00 80.88 102 LEU A CA 1
ATOM 780 C C . LEU A 1 102 ? 38.108 -13.826 -55.991 1.00 80.88 102 LEU A C 1
ATOM 782 O O . LEU A 1 102 ? 38.259 -13.305 -57.099 1.00 80.88 102 LEU A O 1
ATOM 786 N N . SER A 1 103 ? 38.938 -14.775 -55.545 1.00 70.50 103 SER A N 1
ATOM 787 C CA . SER A 1 103 ? 39.897 -15.399 -56.453 1.00 70.50 103 SER A CA 1
ATOM 788 C C . SER A 1 103 ? 39.103 -16.114 -57.544 1.00 70.50 103 SER A C 1
ATOM 790 O O . SER A 1 103 ? 38.095 -16.770 -57.273 1.00 70.50 103 SER A O 1
ATOM 792 N N . ASN A 1 104 ? 39.532 -15.972 -58.798 1.00 62.09 104 ASN A N 1
ATOM 793 C CA . ASN A 1 104 ? 39.026 -16.809 -59.875 1.00 62.09 104 ASN A CA 1
ATOM 794 C C . ASN A 1 104 ? 39.446 -18.248 -59.563 1.00 62.09 104 ASN A C 1
ATOM 796 O O . ASN A 1 104 ? 40.463 -18.719 -60.074 1.00 62.09 104 ASN A O 1
ATOM 800 N N . TRP A 1 105 ? 38.663 -18.964 -58.756 1.00 48.38 105 TRP A N 1
ATOM 801 C CA . TRP A 1 105 ? 38.713 -20.414 -58.704 1.00 48.38 105 TRP A CA 1
ATOM 802 C C . TRP A 1 105 ? 38.146 -20.918 -60.030 1.00 48.38 105 TRP A C 1
ATOM 804 O O . TRP A 1 105 ? 37.026 -21.402 -60.140 1.00 48.38 105 TRP A O 1
ATOM 814 N N . ARG A 1 106 ? 38.928 -20.746 -61.097 1.00 52.62 106 ARG A N 1
ATOM 815 C CA . ARG A 1 106 ? 38.783 -21.568 -62.284 1.00 52.62 106 ARG A CA 1
ATOM 816 C C . ARG A 1 106 ? 39.382 -22.916 -61.901 1.00 52.62 106 ARG A C 1
ATOM 818 O O . ARG A 1 106 ? 40.562 -22.950 -61.549 1.00 52.62 106 ARG A O 1
ATOM 825 N N . PRO A 1 107 ? 38.632 -24.024 -61.978 1.00 41.88 107 PRO A N 1
ATOM 826 C CA . PRO A 1 107 ? 39.273 -25.320 -62.077 1.00 41.88 107 PRO A CA 1
ATOM 827 C C . PRO A 1 107 ? 40.203 -25.241 -63.293 1.00 41.88 107 PRO A C 1
ATOM 829 O O . PRO A 1 107 ? 39.766 -24.910 -64.400 1.00 41.88 107 PRO A O 1
ATOM 832 N N . SER A 1 108 ? 41.502 -25.439 -63.079 1.00 47.81 108 SER A N 1
ATOM 833 C CA . SER A 1 108 ? 42.454 -25.579 -64.175 1.00 47.81 108 SER A CA 1
ATOM 834 C C . SER A 1 108 ? 42.065 -26.832 -64.954 1.00 47.81 108 SER A C 1
ATOM 836 O O . SER A 1 108 ? 42.217 -27.948 -64.469 1.00 47.81 108 SER A O 1
ATOM 838 N N . GLY A 1 109 ? 41.464 -26.635 -66.123 1.00 46.19 109 GLY A N 1
ATOM 839 C CA . GLY A 1 109 ? 40.924 -27.715 -66.936 1.00 46.19 109 GLY A CA 1
ATOM 840 C C . GLY A 1 109 ? 40.328 -27.182 -68.229 1.00 46.19 109 GLY A C 1
ATOM 841 O O . GLY A 1 109 ? 39.122 -27.245 -68.436 1.00 46.19 109 GLY A O 1
ATOM 842 N N . LYS A 1 110 ? 41.162 -26.606 -69.099 1.00 39.53 110 LYS A N 1
ATOM 843 C CA . LYS A 1 110 ? 40.776 -26.321 -70.486 1.00 39.53 110 LYS A CA 1
ATOM 844 C C . LYS A 1 110 ? 41.373 -27.401 -71.386 1.00 39.53 110 LYS A C 1
ATOM 846 O O . LYS A 1 110 ? 42.524 -27.290 -71.791 1.00 39.53 110 LYS A O 1
ATOM 851 N N . MET A 1 111 ? 40.580 -28.421 -71.711 1.00 42.50 111 MET A N 1
ATOM 852 C CA . MET A 1 111 ? 40.757 -29.147 -72.971 1.00 42.50 111 MET A CA 1
ATOM 853 C C . MET A 1 111 ? 40.283 -28.240 -74.119 1.00 42.50 111 MET A C 1
ATOM 855 O O . MET A 1 111 ? 39.228 -27.614 -73.979 1.00 42.50 111 MET A O 1
ATOM 859 N N . PRO A 1 112 ? 41.006 -28.133 -75.246 1.00 46.03 112 PRO A N 1
ATOM 860 C CA . PRO A 1 112 ? 40.520 -27.382 -76.391 1.00 46.03 112 PRO A CA 1
ATOM 861 C C . PRO A 1 112 ? 39.588 -28.281 -77.211 1.00 46.03 112 PRO A C 1
ATOM 863 O O . PRO A 1 112 ? 40.030 -29.270 -77.787 1.00 46.03 112 PRO A O 1
ATOM 866 N N . SER A 1 113 ? 38.299 -27.946 -77.288 1.00 45.94 113 SER A N 1
ATOM 867 C CA . SER A 1 113 ? 37.386 -28.579 -78.246 1.00 45.94 113 SER A CA 1
ATOM 868 C C . SER A 1 113 ? 36.867 -27.533 -79.224 1.00 45.94 113 SER A C 1
ATOM 870 O O . SER A 1 113 ? 36.029 -26.693 -78.894 1.00 45.94 113 SER A O 1
ATOM 872 N N . GLY A 1 114 ? 37.433 -27.557 -80.431 1.00 54.78 114 GLY A N 1
ATOM 873 C CA . GLY A 1 114 ? 37.024 -26.743 -81.567 1.00 54.78 114 GLY A CA 1
ATOM 874 C C . GLY A 1 114 ? 35.778 -27.307 -82.237 1.00 54.78 114 GLY A C 1
ATOM 875 O O . GLY A 1 114 ? 35.861 -27.835 -83.341 1.00 54.78 114 GLY A O 1
ATOM 876 N N . ILE A 1 115 ? 34.618 -27.164 -81.598 1.00 53.19 115 ILE A N 1
ATOM 877 C CA . ILE A 1 115 ? 33.334 -27.495 -82.221 1.00 53.19 115 ILE A CA 1
ATOM 878 C C . ILE A 1 115 ? 32.538 -26.204 -82.413 1.00 53.19 115 ILE A C 1
ATOM 880 O O . ILE A 1 115 ? 32.000 -25.626 -81.471 1.00 53.19 115 ILE A O 1
ATOM 884 N N . LYS A 1 116 ? 32.448 -25.756 -83.669 1.00 56.88 116 LYS A N 1
ATOM 885 C CA . LYS A 1 116 ? 31.477 -24.747 -84.101 1.00 56.88 116 LYS A CA 1
ATOM 886 C C . LYS A 1 116 ? 30.111 -25.429 -84.202 1.00 56.88 116 LYS A C 1
ATOM 888 O O . LYS A 1 116 ? 29.866 -26.137 -85.174 1.00 56.88 116 LYS A O 1
ATOM 893 N N . THR A 1 117 ? 29.224 -25.224 -83.230 1.00 56.72 117 THR A N 1
ATOM 894 C CA . THR A 1 117 ? 27.803 -25.564 -83.395 1.00 56.72 117 THR A CA 1
ATOM 895 C C . THR A 1 117 ? 27.002 -24.297 -83.688 1.00 56.72 117 THR A C 1
ATOM 897 O O . THR A 1 117 ? 27.041 -23.317 -82.949 1.00 56.72 117 THR A O 1
ATOM 900 N N . ASN A 1 118 ? 26.308 -24.299 -84.825 1.00 53.25 118 ASN A N 1
ATOM 901 C CA . ASN A 1 118 ? 25.319 -23.294 -85.199 1.00 53.25 118 ASN A CA 1
ATOM 902 C C . ASN A 1 118 ? 23.976 -23.735 -84.609 1.00 53.25 118 ASN A C 1
ATOM 904 O O . ASN A 1 118 ? 23.273 -24.539 -85.222 1.00 53.25 118 ASN A O 1
ATOM 908 N N . ILE A 1 119 ? 23.650 -23.273 -83.402 1.00 55.62 119 ILE A N 1
ATOM 909 C CA . ILE A 1 119 ? 22.368 -23.589 -82.769 1.00 55.62 119 ILE A CA 1
ATOM 910 C C . ILE A 1 119 ? 21.392 -22.459 -83.086 1.00 55.62 119 ILE A C 1
ATOM 912 O O . ILE A 1 119 ? 21.374 -21.412 -82.441 1.00 55.62 119 ILE A O 1
ATOM 916 N N . LYS A 1 120 ? 20.592 -22.696 -84.129 1.00 55.22 120 LYS A N 1
ATOM 917 C CA . LYS A 1 120 ? 19.349 -21.970 -84.386 1.00 55.22 120 LYS A CA 1
ATOM 918 C C . LYS A 1 120 ? 18.363 -22.250 -83.248 1.00 55.22 120 LYS A C 1
ATOM 920 O O . LYS A 1 120 ? 18.317 -23.350 -82.704 1.00 55.22 120 LYS A O 1
ATOM 925 N N . SER A 1 121 ? 17.607 -21.217 -82.912 1.00 56.50 121 SER A N 1
ATOM 926 C CA . SER A 1 121 ? 16.566 -21.134 -81.893 1.00 56.50 121 SER A CA 1
ATOM 927 C C . SER A 1 121 ? 15.639 -22.352 -81.804 1.00 56.50 121 SER A C 1
ATOM 929 O O . SER A 1 121 ? 15.103 -22.818 -82.805 1.00 56.50 121 SER A O 1
ATOM 931 N N . ALA A 1 122 ? 15.338 -22.753 -80.569 1.00 52.81 122 ALA A N 1
ATOM 932 C CA . ALA A 1 122 ? 14.102 -23.442 -80.222 1.00 52.81 122 ALA A CA 1
ATOM 933 C C . ALA A 1 122 ? 13.516 -22.778 -78.967 1.00 52.81 122 ALA A C 1
ATOM 935 O O . ALA A 1 122 ? 14.044 -22.911 -77.865 1.00 52.81 122 ALA A O 1
ATOM 936 N N . SER A 1 123 ? 12.441 -22.012 -79.166 1.00 57.59 123 SER A N 1
ATOM 937 C CA . SER A 1 123 ? 11.517 -21.615 -78.105 1.00 57.59 123 SER A CA 1
ATOM 938 C C . SER A 1 123 ? 10.735 -22.859 -77.705 1.00 57.59 123 SER A C 1
ATOM 940 O O . SER A 1 123 ? 9.984 -23.384 -78.521 1.00 57.59 123 SER A O 1
ATOM 942 N N . MET A 1 124 ? 10.930 -23.342 -76.483 1.00 51.44 124 MET A N 1
ATOM 943 C CA . MET A 1 124 ? 10.117 -24.405 -75.898 1.00 51.44 124 MET A CA 1
ATOM 944 C C . MET A 1 124 ? 9.854 -24.052 -74.436 1.00 51.44 124 MET A C 1
ATOM 946 O O . MET A 1 124 ? 10.627 -24.401 -73.550 1.00 51.44 124 MET A O 1
ATOM 950 N N . HIS A 1 125 ? 8.761 -23.325 -74.203 1.00 59.88 125 HIS A N 1
ATOM 951 C CA . HIS A 1 125 ? 8.101 -23.277 -72.900 1.00 59.88 125 HIS A CA 1
ATOM 952 C C . HIS A 1 125 ? 7.058 -24.390 -72.865 1.00 59.88 125 HIS A C 1
ATOM 954 O O . HIS A 1 125 ? 6.195 -24.419 -73.747 1.00 59.88 125 HIS A O 1
ATOM 960 N N . PRO A 1 126 ? 7.091 -25.271 -71.856 1.00 56.72 126 PRO A N 1
ATOM 961 C CA . PRO A 1 126 ? 5.846 -25.916 -71.467 1.00 56.72 126 PRO A CA 1
ATOM 962 C C . PRO A 1 126 ? 5.671 -26.064 -69.940 1.00 56.72 126 PRO A C 1
ATOM 964 O O . PRO A 1 126 ? 6.481 -26.706 -69.275 1.00 56.72 126 PRO A O 1
ATOM 967 N N . TYR A 1 127 ? 4.530 -25.526 -69.471 1.00 44.31 127 TYR A N 1
ATOM 968 C CA . TYR A 1 127 ? 3.832 -25.694 -68.175 1.00 44.31 127 TYR A CA 1
ATOM 969 C C . TYR A 1 127 ? 4.464 -24.961 -66.972 1.00 44.31 127 TYR A C 1
ATOM 971 O O . TYR A 1 127 ? 5.610 -25.200 -66.628 1.00 44.31 127 TYR A O 1
ATOM 979 N N . GLN A 1 128 ? 3.824 -24.016 -66.265 1.00 54.06 128 GLN A N 1
ATOM 980 C CA . GLN A 1 128 ? 2.400 -23.784 -65.960 1.00 54.06 128 GLN A CA 1
ATOM 981 C C . GLN A 1 128 ? 1.662 -25.038 -65.475 1.00 54.06 128 GLN A C 1
ATOM 983 O O . GLN A 1 128 ? 0.801 -25.578 -66.167 1.00 54.06 128 GLN A O 1
ATOM 988 N N . ARG A 1 129 ? 1.997 -25.470 -64.256 1.00 52.09 129 ARG A N 1
ATOM 989 C CA . ARG A 1 129 ? 1.033 -25.633 -63.161 1.00 52.09 129 ARG A CA 1
ATOM 990 C C . ARG A 1 129 ? 1.753 -25.668 -61.820 1.00 52.09 129 ARG A C 1
ATOM 992 O O . ARG A 1 129 ? 2.849 -26.262 -61.781 1.00 52.09 129 ARG A O 1
#

InterPro domains:
  IPR019364 Mediator complex, subunit Med8, fungi/metazoa [PF10232] (2-126)
  IPR019364 Mediator complex, subunit Med8, fungi/metazoa [PTHR13074] (1-129)

Sequence (129 aa):
MRQTEGRVPVFSHEVVPDHLRTKPDPEVEEQEKQLTTDAARIGADAAQKQIQSLNKMCSNLLEKISKEERESESGGLRSNKQTFNPADTNALVAAVAFGKGLSNWRPSGKMPSGIKTNIKSASMHPYQR

Secondary structure (DSSP, 8-state):
--TTTT--SS--TTTHHHHT--SPPHHHHHHHHHHHHHHTTS-HHHHHHHHHHHHHHHHHHHHHHHHHHHHHHHHHTT----SS-HHHHHHHHHHHHH-TT------S---------------------

Organism: Rousettus aegyptiacus (NCBI:txid9407)

pLDDT: mean 78.78, std 18.5, range [39.53, 98.25]

Radius of gyration: 42.11 Å; chains: 1; bounding box: 74×50×107 Å